Protein AF-A0A367LUR7-F1 (afdb_monomer_lite)

Secondary structure (DSSP, 8-state):
---GGG-S---------SSHHIIIIIGGGS----PPPPP--HHHHHHHHHHGGG--B-B--SSS---B--SEEEETTTTEEEE-

Organism: Pseudomonas aeruginosa (NCBI:txid287)

Foldseek 3Di:
DQDPVNDPDDDDDDDDDDPCCCVVPPVVVPDPDDDDPPDPCVVVVVVVVVCVVVWDEFDDDDDDDDTDDTQWYADPVVRDIGGD

Sequence (84 aa):
ACSLDDKFQRELNFAVVDEVDSILIDEARTPLIISGQAEDSSELYIKINKLIPRLKRQVEEVEGKPTEEGHYSIDEKTRQVELN

Radius of gyration: 24.68 Å; chains: 1; bounding box: 41×26×69 Å

pLDDT: mean 78.82, std 10.64, range [46.91, 92.94]

Structure (mmCIF, N/CA/C/O backbone):
data_AF-A0A367LUR7-F1
#
_entry.id   AF-A0A367LUR7-F1
#
loop_
_atom_site.group_PDB
_atom_site.id
_atom_site.type_symbol
_atom_site.label_atom_id
_atom_site.label_alt_id
_atom_site.label_comp_id
_atom_site.label_asym_id
_atom_site.label_entity_id
_atom_site.label_seq_id
_atom_site.pdbx_PDB_ins_code
_atom_site.Cartn_x
_atom_site.Cartn_y
_atom_site.Cartn_z
_atom_site.occupancy
_atom_site.B_iso_or_equiv
_atom_site.auth_seq_id
_atom_site.auth_comp_id
_atom_site.auth_asym_id
_atom_site.auth_atom_id
_atom_site.pdbx_PDB_model_num
ATOM 1 N N . ALA A 1 1 ? -7.699 -16.816 -15.035 1.00 46.91 1 ALA A N 1
ATOM 2 C CA . ALA A 1 1 ? -6.235 -16.802 -15.229 1.00 46.91 1 ALA A CA 1
ATOM 3 C C . ALA A 1 1 ? -5.962 -16.314 -16.645 1.00 46.91 1 ALA A C 1
ATOM 5 O O . ALA A 1 1 ? -6.622 -16.801 -17.551 1.00 46.91 1 ALA A O 1
ATOM 6 N N . CYS A 1 2 ? -5.093 -15.316 -16.811 1.00 51.84 2 CYS A N 1
ATOM 7 C CA . CYS A 1 2 ? -4.788 -14.687 -18.102 1.00 51.84 2 CYS A CA 1
ATOM 8 C C . CYS A 1 2 ? -3.939 -15.649 -18.953 1.00 51.84 2 CYS A C 1
ATOM 10 O O . CYS A 1 2 ? -2.927 -16.147 -18.450 1.00 51.84 2 CYS A O 1
ATOM 12 N N . SER A 1 3 ? -4.365 -15.969 -20.178 1.00 75.56 3 SER A N 1
ATOM 13 C CA . SER A 1 3 ? -3.623 -16.874 -21.065 1.00 75.56 3 SER A CA 1
ATOM 14 C C . SER A 1 3 ? -2.380 -16.174 -21.636 1.00 75.56 3 SER A C 1
ATOM 16 O O . SER A 1 3 ? -2.235 -14.957 -21.521 1.00 75.56 3 SER A O 1
ATOM 18 N N . LEU A 1 4 ? -1.431 -16.921 -22.213 1.00 70.31 4 LEU A N 1
ATOM 19 C CA . LEU A 1 4 ? -0.247 -16.305 -22.835 1.00 70.31 4 LEU A CA 1
ATOM 20 C C . LEU A 1 4 ? -0.615 -15.439 -24.047 1.00 70.31 4 LEU A C 1
ATOM 22 O O . LEU A 1 4 ? 0.080 -14.461 -24.310 1.00 70.31 4 LEU A O 1
ATOM 26 N N . ASP A 1 5 ? -1.723 -15.759 -24.717 1.00 77.12 5 ASP A N 1
ATOM 27 C CA . ASP A 1 5 ? -2.239 -15.020 -25.871 1.00 77.12 5 ASP A CA 1
ATOM 28 C C . ASP A 1 5 ? -2.857 -13.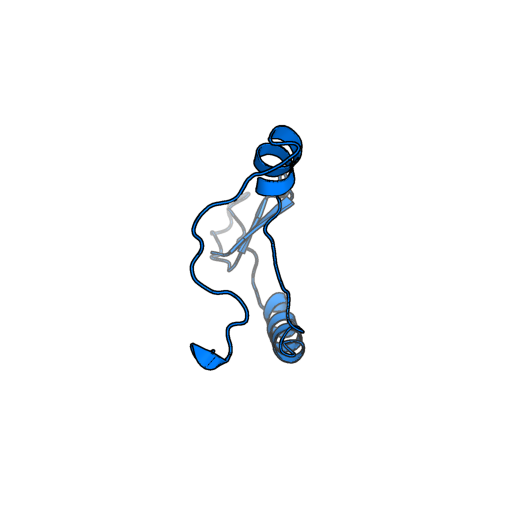665 -25.482 1.00 77.12 5 ASP A C 1
ATOM 30 O O . ASP A 1 5 ? -2.924 -12.754 -26.304 1.00 77.12 5 ASP A O 1
ATOM 34 N N . ASP A 1 6 ? -3.237 -13.494 -24.211 1.00 80.56 6 ASP A N 1
ATOM 35 C CA . ASP A 1 6 ? -3.804 -12.248 -23.676 1.00 80.56 6 ASP A CA 1
ATOM 36 C C . ASP A 1 6 ? -2.721 -11.240 -23.229 1.00 80.56 6 ASP A C 1
ATOM 38 O O . ASP A 1 6 ? -3.028 -10.133 -22.774 1.00 80.56 6 ASP A O 1
ATOM 42 N N . LYS A 1 7 ? -1.433 -11.607 -23.313 1.00 80.94 7 LYS A N 1
ATOM 43 C CA . LYS A 1 7 ? -0.316 -10.741 -22.910 1.00 80.94 7 LYS A CA 1
ATOM 44 C C . LYS A 1 7 ? 0.151 -9.870 -24.074 1.00 80.94 7 LYS A C 1
ATOM 46 O O . LYS A 1 7 ? 0.636 -10.361 -25.087 1.00 80.94 7 LYS A O 1
ATOM 51 N N . PHE A 1 8 ? 0.118 -8.554 -23.878 1.00 81.75 8 PHE A N 1
ATOM 52 C CA . PHE A 1 8 ? 0.657 -7.594 -24.851 1.00 81.75 8 PHE A CA 1
ATOM 53 C C . PHE A 1 8 ? 2.191 -7.542 -24.875 1.00 81.75 8 PHE A C 1
ATOM 55 O O . PHE A 1 8 ? 2.789 -7.192 -25.892 1.00 81.75 8 PHE A O 1
ATOM 62 N N . GLN A 1 9 ? 2.841 -7.875 -23.760 1.00 82.94 9 GLN A N 1
ATOM 63 C CA . GLN A 1 9 ? 4.291 -7.798 -23.620 1.00 82.94 9 GLN A CA 1
ATOM 64 C C . GLN A 1 9 ? 4.949 -9.163 -23.868 1.00 82.94 9 GLN A C 1
ATOM 66 O O . GLN A 1 9 ? 4.484 -10.186 -23.367 1.00 82.94 9 GLN A O 1
ATOM 71 N N . ARG A 1 10 ? 6.052 -9.161 -24.629 1.00 85.88 10 ARG A N 1
ATOM 72 C CA . ARG A 1 10 ? 6.936 -10.323 -24.837 1.00 85.88 10 ARG A CA 1
ATOM 73 C C . ARG A 1 10 ? 7.991 -10.413 -23.722 1.00 85.88 10 ARG A C 1
ATOM 75 O O . ARG A 1 10 ? 7.929 -9.677 -22.743 1.00 85.88 10 ARG A O 1
ATOM 82 N N . GLU A 1 11 ? 8.964 -11.307 -23.871 1.00 87.19 11 GLU A N 1
ATOM 83 C CA . GLU A 1 11 ? 10.090 -11.443 -22.940 1.00 87.19 11 GLU A CA 1
ATOM 84 C C . GLU A 1 11 ? 10.886 -10.132 -22.771 1.00 87.19 11 GLU A C 1
ATOM 86 O O . GLU A 1 11 ? 11.097 -9.377 -23.727 1.00 87.19 11 GLU A O 1
ATOM 91 N N . LEU A 1 12 ? 11.313 -9.860 -21.535 1.00 89.62 12 LEU A N 1
ATOM 92 C CA . LEU A 1 12 ? 12.079 -8.673 -21.157 1.00 89.62 12 LEU A CA 1
ATOM 93 C C . LEU A 1 12 ? 13.572 -8.918 -21.417 1.00 89.62 12 LEU A C 1
ATOM 95 O O . LEU A 1 12 ? 14.207 -9.656 -20.674 1.00 89.62 12 LEU A O 1
ATOM 99 N N . ASN A 1 13 ? 14.129 -8.300 -22.463 1.00 91.94 13 ASN A N 1
ATOM 100 C CA . ASN A 1 13 ? 15.507 -8.569 -22.905 1.00 91.94 13 ASN A CA 1
ATOM 101 C C . ASN A 1 13 ? 16.539 -7.573 -22.351 1.00 91.94 13 ASN A C 1
ATOM 103 O O . ASN A 1 13 ? 17.557 -7.966 -21.792 1.00 91.94 13 ASN A O 1
ATOM 107 N N . PHE A 1 14 ? 16.302 -6.275 -22.536 1.00 92.94 14 PHE A N 1
ATOM 108 C CA . PHE A 1 14 ? 17.184 -5.202 -22.081 1.00 92.94 14 PHE A CA 1
ATOM 109 C C . PHE A 1 14 ? 16.396 -3.891 -22.039 1.00 92.94 14 PHE A C 1
ATOM 111 O O . PHE A 1 14 ? 15.532 -3.670 -22.890 1.00 92.94 14 PHE A O 1
ATOM 118 N N . ALA A 1 15 ? 16.694 -3.029 -21.068 1.00 90.19 15 ALA A N 1
ATOM 119 C CA . ALA A 1 15 ? 16.095 -1.707 -20.939 1.00 90.19 15 ALA A CA 1
A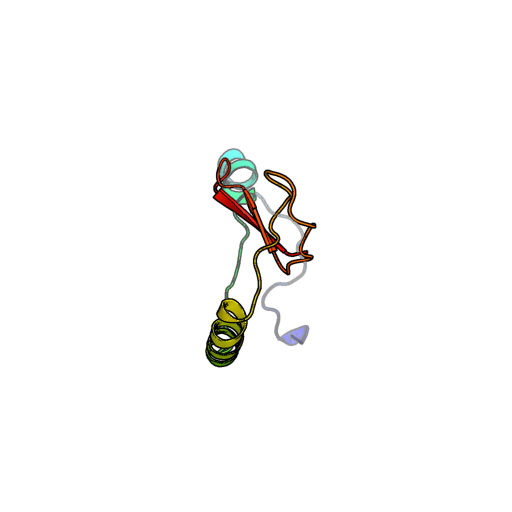TOM 120 C C . ALA A 1 15 ? 17.180 -0.683 -20.598 1.00 90.19 15 ALA A C 1
ATOM 122 O O . ALA A 1 15 ? 18.048 -0.945 -19.767 1.00 90.19 15 ALA A O 1
ATOM 123 N N . VAL A 1 16 ? 17.115 0.481 -21.241 1.00 91.75 16 VAL A N 1
ATOM 124 C CA . VAL A 1 16 ? 17.900 1.657 -20.862 1.00 91.75 16 VAL A CA 1
ATOM 125 C C . VAL A 1 16 ? 16.964 2.575 -20.101 1.00 91.75 16 VAL A C 1
ATOM 127 O O . VAL A 1 16 ? 15.890 2.905 -20.602 1.00 91.75 16 VAL A O 1
ATOM 130 N N . VAL A 1 17 ? 17.362 2.942 -18.891 1.00 87.62 17 VAL A N 1
ATOM 131 C CA . VAL A 1 17 ? 16.598 3.830 -18.019 1.00 87.62 17 VAL A CA 1
ATOM 132 C C . VAL A 1 17 ? 17.289 5.182 -18.035 1.00 87.62 17 VAL A C 1
ATOM 134 O O . VAL A 1 17 ? 18.480 5.262 -17.731 1.00 87.62 17 VAL A O 1
ATOM 137 N N . ASP A 1 18 ? 16.552 6.210 -18.438 1.00 91.88 18 ASP A N 1
ATOM 138 C CA . ASP A 1 18 ? 16.982 7.598 -18.286 1.00 91.88 18 ASP A CA 1
ATOM 139 C C . ASP A 1 18 ? 16.603 8.094 -16.883 1.00 91.88 18 ASP A C 1
ATOM 141 O O . ASP A 1 18 ? 15.643 7.584 -16.307 1.00 91.88 18 ASP A O 1
ATOM 145 N N . GLU A 1 19 ? 17.372 9.035 -16.332 1.00 88.69 19 GLU A N 1
ATOM 146 C CA . GLU A 1 19 ? 17.194 9.547 -14.958 1.00 88.69 19 GLU A CA 1
ATOM 147 C C . GLU A 1 19 ? 17.143 8.425 -13.891 1.00 88.69 19 GLU A C 1
ATOM 149 O O . GLU A 1 19 ? 16.151 8.171 -13.212 1.00 88.69 19 GLU A O 1
ATOM 154 N N . VAL A 1 20 ? 18.251 7.689 -13.764 1.00 86.88 20 VAL A N 1
ATOM 155 C CA . VAL A 1 20 ? 18.347 6.469 -12.937 1.00 86.88 20 VAL A CA 1
ATOM 156 C C . VAL A 1 20 ? 18.031 6.707 -11.456 1.00 86.88 20 VAL A C 1
ATOM 158 O O . VAL A 1 20 ? 17.517 5.810 -10.785 1.00 86.88 20 VAL A O 1
ATOM 161 N N . ASP A 1 21 ? 18.361 7.884 -10.934 1.00 87.50 21 ASP A N 1
ATOM 162 C CA . ASP A 1 21 ? 18.134 8.253 -9.542 1.00 87.50 21 ASP A CA 1
ATOM 163 C C . ASP A 1 21 ? 16.645 8.432 -9.234 1.00 87.50 21 ASP A C 1
ATOM 165 O O . ASP A 1 21 ? 16.161 7.825 -8.280 1.00 87.50 21 ASP A O 1
ATOM 169 N N . SER A 1 22 ? 15.891 9.151 -10.065 1.00 87.94 22 SER A N 1
ATOM 170 C CA . SER A 1 22 ? 14.449 9.336 -9.851 1.00 87.94 22 SER A CA 1
ATOM 171 C C . SER A 1 22 ? 13.675 8.014 -9.966 1.00 87.94 22 SER A C 1
ATOM 173 O O . SER A 1 22 ? 12.851 7.696 -9.105 1.00 87.94 22 SER A O 1
ATOM 175 N N . ILE A 1 23 ? 13.998 7.174 -10.957 1.00 84.56 23 ILE A N 1
ATOM 176 C CA . ILE A 1 23 ? 13.279 5.913 -11.198 1.00 84.56 23 ILE A CA 1
ATOM 177 C C . ILE A 1 23 ? 13.645 4.820 -10.179 1.00 84.56 23 ILE A C 1
ATOM 179 O O . ILE A 1 23 ? 12.761 4.177 -9.607 1.00 84.56 23 ILE A O 1
ATOM 183 N N . LEU A 1 24 ? 14.937 4.570 -9.927 1.00 84.38 24 LEU A N 1
ATOM 184 C CA . LEU A 1 24 ? 15.360 3.446 -9.075 1.00 84.38 24 LEU A CA 1
ATOM 185 C C . LEU A 1 24 ? 15.3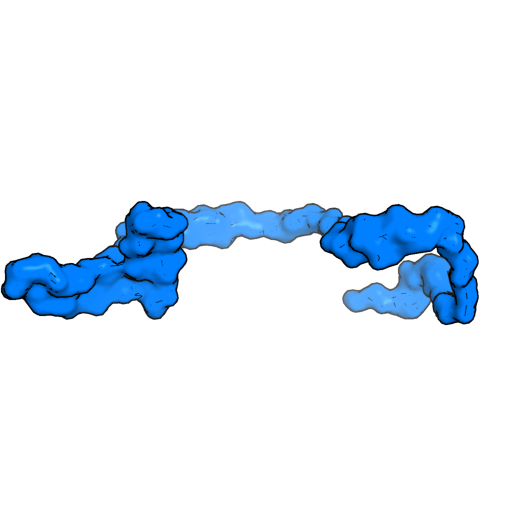91 3.771 -7.578 1.00 84.38 24 LEU A C 1
ATOM 187 O O . LEU A 1 24 ? 15.460 2.839 -6.772 1.00 84.38 24 LEU A O 1
ATOM 191 N N . ILE A 1 25 ? 15.355 5.048 -7.187 1.00 83.94 25 ILE A N 1
ATOM 192 C CA . ILE A 1 25 ? 15.367 5.446 -5.772 1.00 83.94 25 ILE A CA 1
ATOM 193 C C . ILE A 1 25 ? 13.978 5.880 -5.325 1.00 83.94 25 ILE A C 1
ATOM 195 O O . ILE A 1 25 ? 13.468 5.337 -4.338 1.00 83.94 25 ILE A O 1
ATOM 199 N N . ASP A 1 26 ? 13.385 6.843 -6.029 1.00 80.19 26 ASP A N 1
ATOM 200 C CA . ASP A 1 26 ? 12.159 7.492 -5.575 1.00 80.19 26 ASP A CA 1
ATOM 201 C C . ASP A 1 26 ? 10.929 6.703 -6.028 1.00 80.19 26 ASP A C 1
ATOM 203 O O . ASP A 1 26 ? 10.127 6.263 -5.197 1.00 80.19 26 ASP A O 1
ATOM 207 N N . GLU A 1 27 ? 10.809 6.433 -7.328 1.00 85.75 27 GLU A N 1
ATOM 208 C CA . GLU A 1 27 ? 9.648 5.724 -7.873 1.00 85.75 27 GLU A CA 1
ATOM 209 C C . GLU A 1 27 ? 9.638 4.235 -7.513 1.00 85.75 27 GLU A C 1
ATOM 211 O O . GLU A 1 27 ? 8.570 3.675 -7.277 1.00 85.75 27 GLU A O 1
ATOM 216 N N . ALA A 1 28 ? 10.804 3.606 -7.333 1.00 80.88 28 ALA A N 1
ATOM 217 C CA . ALA A 1 28 ? 10.905 2.214 -6.884 1.00 80.88 28 ALA A CA 1
ATOM 218 C C . ALA A 1 28 ? 10.262 1.951 -5.507 1.00 80.88 28 ALA A C 1
ATOM 220 O O . ALA A 1 28 ? 9.932 0.807 -5.184 1.00 80.88 28 ALA A O 1
ATOM 221 N N . ARG A 1 29 ? 10.070 2.991 -4.681 1.00 84.44 29 ARG A N 1
ATOM 222 C CA . ARG A 1 29 ? 9.372 2.883 -3.387 1.00 84.44 29 ARG A CA 1
ATOM 223 C C . ARG A 1 29 ? 7.853 2.935 -3.521 1.00 84.44 29 ARG A C 1
ATOM 225 O O . ARG A 1 29 ? 7.155 2.586 -2.569 1.00 84.44 29 ARG A O 1
ATOM 232 N N . THR A 1 30 ? 7.346 3.357 -4.676 1.00 81.06 30 THR A N 1
ATOM 233 C CA . THR A 1 30 ? 5.918 3.420 -4.974 1.00 81.06 30 THR A CA 1
ATOM 234 C C . THR A 1 30 ? 5.546 2.212 -5.833 1.00 81.06 30 THR A C 1
ATOM 236 O O . THR A 1 30 ? 5.959 2.128 -6.987 1.00 81.06 30 THR A O 1
ATOM 239 N N . PRO A 1 31 ? 4.782 1.239 -5.311 1.00 80.88 31 PRO A N 1
ATOM 240 C CA . PRO A 1 31 ? 4.437 0.062 -6.095 1.00 80.88 31 PRO A CA 1
ATOM 241 C C . PRO A 1 31 ? 3.544 0.450 -7.282 1.00 80.88 31 PRO A C 1
ATOM 243 O O . PRO A 1 31 ? 2.555 1.168 -7.121 1.00 80.88 31 PRO A O 1
ATOM 246 N N . LEU A 1 32 ? 3.852 -0.076 -8.470 1.00 79.06 32 LEU A N 1
ATOM 247 C CA . LEU A 1 32 ? 2.976 0.042 -9.635 1.00 79.06 32 LEU A CA 1
ATOM 248 C C . LEU A 1 32 ? 1.763 -0.877 -9.441 1.00 79.06 32 LEU A C 1
ATOM 250 O O . LEU A 1 32 ? 1.846 -2.089 -9.646 1.00 79.06 32 LEU A O 1
ATOM 254 N N . ILE A 1 33 ? 0.635 -0.306 -9.023 1.00 78.69 33 ILE A N 1
ATOM 255 C CA . ILE A 1 33 ? -0.605 -1.044 -8.765 1.00 78.69 33 ILE A CA 1
ATOM 256 C C . ILE A 1 33 ? -1.634 -0.681 -9.836 1.00 78.69 33 ILE A C 1
ATOM 258 O O . ILE A 1 33 ? -2.014 0.478 -9.975 1.00 78.69 33 ILE A O 1
ATOM 262 N N . ILE A 1 34 ? -2.139 -1.689 -10.549 1.00 72.31 34 ILE A N 1
ATOM 263 C CA . ILE A 1 34 ? -3.375 -1.568 -11.330 1.00 72.31 34 ILE A CA 1
ATOM 264 C C . ILE A 1 34 ? -4.502 -2.060 -10.425 1.00 72.31 34 ILE A C 1
ATOM 266 O O . ILE A 1 34 ? -4.732 -3.264 -10.304 1.00 72.31 34 ILE A O 1
ATOM 270 N N . SER A 1 35 ? -5.166 -1.139 -9.730 1.00 71.38 35 SER A N 1
ATOM 271 C CA . SER A 1 35 ? -6.336 -1.480 -8.927 1.00 71.38 35 SER A CA 1
ATOM 272 C C . SER A 1 35 ? -7.540 -1.684 -9.847 1.00 71.38 35 SER A C 1
ATOM 274 O O . SER A 1 35 ? -7.950 -0.795 -10.590 1.00 71.38 35 SER A O 1
ATOM 276 N N . GLY A 1 36 ? -8.111 -2.886 -9.808 1.00 71.44 36 GLY A N 1
ATOM 277 C CA . GLY A 1 36 ? -9.463 -3.114 -10.309 1.00 71.44 36 GLY A CA 1
ATOM 278 C C . GLY A 1 36 ? -10.490 -2.462 -9.383 1.00 71.44 36 GLY A C 1
ATOM 279 O O . GLY A 1 36 ? -10.164 -2.069 -8.259 1.00 71.44 36 GLY A O 1
ATOM 280 N N . GLN A 1 37 ? -11.742 -2.366 -9.836 1.00 71.50 37 GLN A N 1
ATOM 281 C CA . GLN A 1 37 ? -12.837 -2.037 -8.922 1.00 71.50 37 GLN A CA 1
ATOM 282 C C . GLN A 1 37 ? -12.813 -3.037 -7.763 1.00 71.50 37 GLN A C 1
ATOM 284 O O . GLN A 1 37 ? -12.670 -4.240 -7.989 1.00 71.50 37 GLN A O 1
ATOM 289 N N . ALA A 1 38 ? -12.901 -2.535 -6.532 1.00 65.88 38 ALA A N 1
ATOM 290 C CA . ALA A 1 38 ? -13.043 -3.402 -5.377 1.00 65.88 38 ALA A CA 1
ATOM 291 C C . ALA A 1 38 ? -14.321 -4.223 -5.576 1.00 65.88 38 ALA A C 1
ATOM 293 O O . ALA A 1 38 ? -15.384 -3.644 -5.789 1.00 65.88 38 ALA A O 1
ATOM 294 N N . GLU A 1 39 ? -14.217 -5.553 -5.543 1.00 65.69 39 GLU A N 1
ATOM 295 C CA . GLU A 1 39 ? -15.405 -6.401 -5.472 1.00 65.69 39 GLU A CA 1
ATOM 296 C C . GLU A 1 39 ? -16.247 -5.921 -4.278 1.00 65.69 39 GLU A C 1
ATOM 298 O O . GLU A 1 39 ? -15.709 -5.726 -3.181 1.00 65.69 39 GLU A O 1
ATOM 303 N N . ASP A 1 40 ? -17.533 -5.648 -4.528 1.00 62.47 40 ASP A N 1
ATOM 304 C CA . ASP A 1 40 ? -18.489 -5.036 -3.598 1.00 62.47 40 ASP A CA 1
ATOM 305 C C . ASP A 1 40 ? -18.501 -5.764 -2.245 1.00 62.47 40 ASP A C 1
ATOM 307 O O . ASP A 1 40 ? -19.241 -6.714 -1.993 1.00 62.47 40 ASP A O 1
ATOM 31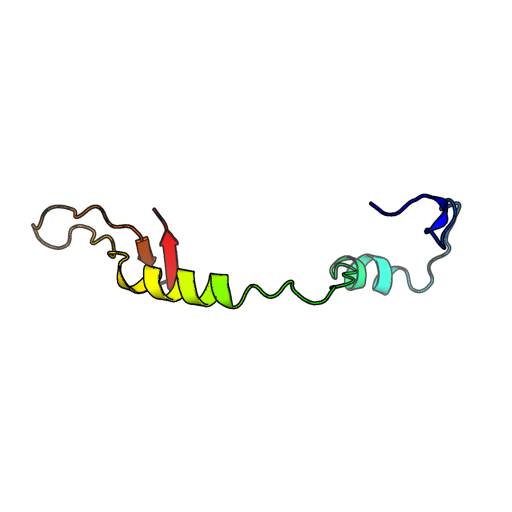1 N N . SER A 1 41 ? -17.665 -5.292 -1.327 1.00 64.75 41 SER A N 1
ATOM 312 C CA . SER A 1 41 ? -17.517 -5.827 0.027 1.00 64.75 41 SER A CA 1
ATOM 313 C C . SER A 1 41 ? -18.349 -5.038 1.036 1.00 64.75 41 SER A C 1
ATOM 315 O O . SER A 1 41 ? -18.240 -5.258 2.242 1.00 64.75 41 SER A O 1
ATOM 317 N N . SER A 1 42 ? -19.234 -4.148 0.572 1.00 76.50 42 SER A N 1
ATOM 318 C CA . SER A 1 42 ? -20.124 -3.351 1.423 1.00 76.50 42 SER A CA 1
ATOM 319 C C . SER A 1 42 ? -20.936 -4.222 2.385 1.00 76.50 42 SER A C 1
ATOM 321 O O . SER A 1 42 ? -21.081 -3.874 3.556 1.00 76.50 42 SER A O 1
ATOM 323 N N . GLU A 1 43 ? -21.398 -5.398 1.948 1.00 81.81 43 GLU A N 1
ATOM 324 C CA . GLU A 1 43 ? -22.078 -6.348 2.836 1.00 81.81 43 GLU A CA 1
ATOM 325 C C . GLU A 1 43 ? -21.178 -6.868 3.963 1.00 81.81 43 GLU A C 1
ATOM 327 O O . GLU A 1 43 ? -21.640 -7.043 5.095 1.00 81.81 43 GLU A O 1
ATOM 332 N N . LEU A 1 44 ? -19.899 -7.120 3.671 1.00 82.94 44 LEU A N 1
ATOM 333 C CA . LEU A 1 44 ? -18.918 -7.568 4.655 1.00 82.94 44 LEU A CA 1
ATOM 334 C C . LEU A 1 44 ? -18.693 -6.475 5.705 1.00 82.94 44 LEU A C 1
ATOM 336 O O . LEU A 1 44 ? -18.765 -6.755 6.900 1.00 82.94 44 LEU A O 1
ATOM 340 N N . TYR A 1 45 ? -18.529 -5.222 5.271 1.00 84.00 45 TYR A N 1
ATOM 341 C CA . TYR A 1 45 ? -18.411 -4.073 6.173 1.00 84.00 45 TYR A CA 1
ATOM 342 C C . TYR A 1 45 ? -19.641 -3.921 7.074 1.00 84.00 45 TYR A C 1
ATOM 344 O O . TYR A 1 45 ? -19.503 -3.718 8.281 1.00 84.00 45 TYR A O 1
ATOM 352 N N . ILE A 1 46 ? -20.851 -4.098 6.531 1.00 88.31 46 ILE A N 1
ATOM 353 C CA . ILE A 1 46 ? -22.095 -4.048 7.315 1.00 88.31 46 ILE A CA 1
ATOM 354 C C . ILE A 1 46 ? -22.148 -5.184 8.348 1.00 88.31 46 ILE A C 1
ATOM 356 O O . ILE A 1 46 ? -22.580 -4.966 9.483 1.00 88.31 46 ILE A O 1
ATOM 360 N N . LYS A 1 47 ? -21.722 -6.399 7.982 1.00 87.00 47 LYS A N 1
ATOM 361 C CA . LYS A 1 47 ? -21.682 -7.552 8.898 1.00 87.00 47 LYS A CA 1
ATOM 362 C C . LYS A 1 47 ? -20.661 -7.343 10.017 1.00 87.00 47 LYS A C 1
ATOM 364 O O . LYS A 1 47 ? -21.000 -7.565 11.178 1.00 87.00 47 LYS A O 1
ATOM 369 N N . ILE A 1 48 ? -19.462 -6.860 9.691 1.00 86.44 48 ILE A N 1
ATOM 370 C CA . ILE A 1 48 ? -18.408 -6.573 10.674 1.00 86.44 48 ILE A CA 1
ATOM 371 C C . ILE A 1 48 ? -18.846 -5.453 11.623 1.00 86.44 48 ILE A C 1
ATOM 373 O O . ILE A 1 48 ? -18.711 -5.602 12.834 1.00 86.44 48 ILE A O 1
ATOM 377 N N . ASN A 1 49 ? -19.468 -4.381 11.125 1.00 88.06 49 ASN A N 1
ATOM 378 C CA . ASN A 1 49 ? -19.939 -3.281 11.974 1.00 88.06 49 ASN A CA 1
ATOM 379 C C . ASN A 1 49 ? -20.986 -3.728 13.016 1.00 88.06 49 ASN A C 1
ATOM 381 O O . ASN A 1 49 ? -21.070 -3.170 14.104 1.00 88.06 49 ASN A O 1
ATOM 385 N N . LYS A 1 50 ? -21.765 -4.780 12.727 1.00 89.75 50 LYS A N 1
ATOM 386 C CA . LYS A 1 50 ? -22.680 -5.392 13.708 1.00 89.75 50 LYS A CA 1
ATOM 387 C C . LYS A 1 50 ? -21.955 -6.217 14.778 1.00 89.75 50 LYS A C 1
ATOM 389 O O . LYS A 1 50 ? -22.525 -6.447 15.845 1.00 89.75 50 LYS A O 1
ATOM 394 N N . LEU A 1 51 ? -20.742 -6.690 14.492 1.00 86.94 51 LEU A N 1
ATOM 395 C CA . LEU A 1 51 ? -19.926 -7.485 15.408 1.00 86.94 51 LEU A CA 1
ATOM 396 C C . LEU A 1 51 ? -19.152 -6.605 16.397 1.00 86.94 51 LEU A C 1
ATOM 398 O O . LEU A 1 51 ? -19.109 -6.951 17.574 1.00 86.94 51 LEU A O 1
ATOM 402 N N . ILE A 1 52 ? -18.602 -5.467 15.954 1.00 86.50 52 ILE A N 1
ATOM 403 C CA . ILE A 1 52 ? -17.746 -4.592 16.781 1.00 86.50 52 ILE A CA 1
ATOM 404 C C . ILE A 1 52 ? -18.364 -4.239 18.152 1.00 86.50 52 ILE A C 1
ATOM 406 O O . ILE A 1 52 ? -17.676 -4.419 19.154 1.00 86.50 52 ILE A O 1
ATOM 410 N N . PRO A 1 53 ? -19.651 -3.844 18.274 1.00 87.12 53 PRO A N 1
ATOM 411 C CA . PRO A 1 53 ? -20.250 -3.505 19.571 1.00 87.12 53 PRO A CA 1
ATOM 412 C C . PRO A 1 53 ? -20.386 -4.685 20.542 1.00 87.12 53 PRO A C 1
ATOM 414 O O . PRO A 1 53 ? -20.692 -4.483 21.714 1.00 87.12 53 PRO A O 1
ATOM 417 N N . ARG A 1 54 ? -20.234 -5.924 20.057 1.00 86.94 54 ARG A N 1
ATOM 418 C CA . ARG A 1 54 ? -20.299 -7.141 20.879 1.00 86.94 54 ARG A CA 1
ATOM 419 C C . ARG A 1 54 ? -18.940 -7.522 21.465 1.00 86.94 54 ARG A C 1
ATOM 421 O O . ARG A 1 54 ? -18.898 -8.376 22.349 1.00 86.94 54 ARG A O 1
ATOM 428 N N . LEU A 1 55 ? -17.853 -6.923 20.977 1.00 85.25 55 LEU A N 1
ATOM 429 C CA . LEU A 1 55 ? -16.517 -7.143 21.513 1.00 85.25 55 LEU A CA 1
ATOM 430 C C . LEU A 1 55 ? -16.404 -6.485 22.890 1.00 85.25 55 LEU A C 1
ATOM 432 O O . LEU A 1 55 ? -16.920 -5.396 23.131 1.00 85.25 55 LEU A O 1
ATOM 436 N N . LYS A 1 56 ? -15.716 -7.167 23.801 1.00 83.56 56 LYS A N 1
ATOM 437 C CA . LYS A 1 56 ? -15.495 -6.708 25.177 1.00 83.56 56 LYS A CA 1
ATOM 438 C C . LYS A 1 56 ? -14.044 -6.281 25.329 1.00 83.56 56 LYS A C 1
ATOM 440 O O . LYS A 1 56 ? -13.166 -7.062 24.971 1.00 83.56 56 LYS A O 1
ATOM 445 N N . ARG A 1 57 ? -13.815 -5.077 25.856 1.00 83.00 57 ARG A N 1
ATOM 446 C CA . ARG A 1 57 ? -12.474 -4.586 26.195 1.00 83.00 57 ARG A CA 1
ATOM 447 C C . ARG A 1 57 ? -11.912 -5.433 27.335 1.00 83.00 57 ARG A C 1
ATOM 449 O O . ARG A 1 57 ? -12.605 -5.640 28.328 1.00 83.00 57 ARG A O 1
ATOM 456 N N . GLN A 1 58 ? -10.676 -5.891 27.194 1.00 79.62 58 GLN A N 1
ATOM 457 C CA . GLN A 1 58 ? -9.920 -6.483 28.288 1.00 79.62 58 GLN A CA 1
ATOM 458 C C . GLN A 1 58 ? -9.599 -5.386 29.306 1.00 79.62 58 GLN A C 1
ATOM 460 O O . GLN A 1 58 ? -9.065 -4.332 28.948 1.00 79.62 58 GLN A O 1
ATOM 465 N N . VAL A 1 59 ? -9.962 -5.618 30.565 1.00 73.00 59 VAL A N 1
ATOM 466 C CA . VAL A 1 59 ? -9.640 -4.719 31.674 1.00 73.00 59 VAL A CA 1
ATOM 467 C C . VAL A 1 59 ? -8.541 -5.385 32.486 1.00 73.00 59 VAL A C 1
ATOM 469 O O . VAL A 1 59 ? -8.768 -6.413 33.123 1.00 73.00 59 VAL A O 1
ATOM 472 N N . GLU A 1 60 ? -7.339 -4.818 32.418 1.00 64.44 60 GLU A N 1
ATOM 473 C CA . GLU A 1 60 ? -6.236 -5.210 33.292 1.00 64.44 60 GLU A CA 1
ATOM 474 C C . GLU A 1 60 ? -6.496 -4.712 34.720 1.00 64.44 60 GLU A C 1
ATOM 476 O O . GLU A 1 60 ? -7.131 -3.674 34.929 1.00 64.44 60 GLU A O 1
ATOM 481 N N . GLU A 1 61 ? -6.032 -5.479 35.705 1.00 60.75 61 GLU A N 1
ATOM 482 C CA . GLU A 1 61 ? -6.259 -5.227 37.127 1.00 60.75 61 GLU A CA 1
ATOM 483 C C . GLU A 1 61 ? -5.777 -3.828 37.544 1.00 60.75 61 GLU A C 1
ATOM 485 O O . GLU A 1 61 ? -4.581 -3.551 37.620 1.00 60.75 61 GLU A O 1
ATOM 490 N N . VAL A 1 62 ? -6.719 -2.953 37.896 1.00 58.25 62 VAL A N 1
ATOM 491 C CA . VAL A 1 62 ? -6.449 -1.759 38.700 1.00 58.25 62 VAL A CA 1
ATOM 492 C C . VAL A 1 62 ? -7.332 -1.867 39.943 1.00 58.25 62 VAL A C 1
ATOM 494 O O . VAL A 1 62 ? -8.556 -1.835 39.844 1.00 58.25 62 VAL A O 1
ATOM 497 N N . GLU A 1 63 ? -6.696 -2.048 41.105 1.00 52.91 63 GLU A N 1
ATOM 498 C CA . GLU A 1 63 ? -7.317 -2.072 42.443 1.00 52.91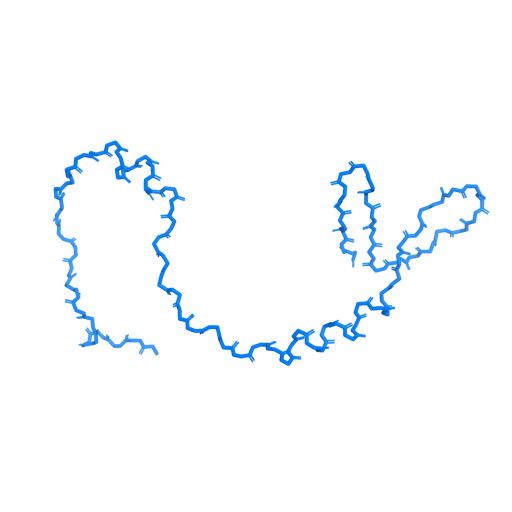 63 GLU A CA 1
ATOM 499 C C . GLU A 1 63 ? -8.275 -3.252 42.754 1.00 52.91 63 GLU A C 1
ATOM 501 O O . GLU A 1 63 ? -9.438 -3.062 43.109 1.00 52.91 63 GLU A O 1
ATOM 506 N N . GLY A 1 64 ? -7.766 -4.493 42.717 1.00 56.34 64 GLY A N 1
ATOM 507 C CA . GLY A 1 64 ? -8.359 -5.629 43.450 1.00 56.34 64 GLY A CA 1
ATOM 508 C C . GLY A 1 64 ? -9.640 -6.242 42.866 1.00 56.34 64 GLY A C 1
ATOM 509 O O . GLY A 1 64 ? -10.441 -6.807 43.616 1.00 56.34 64 GLY A O 1
ATOM 510 N N . LYS A 1 65 ? -9.853 -6.141 41.549 1.00 55.50 65 LYS A N 1
ATOM 511 C CA . LYS A 1 65 ? -10.933 -6.829 40.818 1.00 55.50 65 LYS A CA 1
ATOM 512 C C . LYS A 1 65 ? -10.326 -7.839 39.840 1.00 55.50 65 LYS A C 1
ATOM 514 O O . LYS A 1 65 ? -9.418 -7.446 39.130 1.00 55.50 65 LYS A O 1
ATOM 519 N N . PRO A 1 66 ? -10.837 -9.079 39.746 1.00 58.66 66 PRO A N 1
ATOM 520 C CA . PRO A 1 66 ? -10.226 -10.131 38.932 1.00 58.66 66 PRO A CA 1
ATOM 521 C C . PRO A 1 66 ? -10.124 -9.739 37.450 1.00 58.66 66 PRO A C 1
ATOM 523 O O . PRO A 1 66 ? -11.028 -9.100 36.915 1.00 58.66 66 PRO A O 1
ATOM 526 N N . THR A 1 67 ? -9.041 -10.165 36.794 1.00 60.12 67 THR A N 1
ATOM 527 C CA . THR A 1 67 ? -8.797 -9.983 35.355 1.00 60.12 67 THR A CA 1
ATOM 528 C C . THR A 1 67 ? -9.950 -10.556 34.530 1.00 60.12 67 THR A C 1
ATOM 530 O O . THR A 1 67 ? -10.210 -11.759 34.572 1.00 60.12 67 THR A O 1
ATOM 533 N N . GLU A 1 68 ? -10.633 -9.708 33.760 1.00 65.12 68 GLU A N 1
ATOM 534 C CA . GLU A 1 68 ? -11.623 -10.157 32.780 1.00 65.12 68 GLU A CA 1
ATOM 535 C C . GLU A 1 68 ? -10.929 -10.384 31.431 1.00 65.12 68 GLU A C 1
ATOM 537 O O . GLU A 1 68 ? -10.422 -9.441 30.819 1.00 65.12 68 GLU A O 1
ATOM 542 N N . GLU A 1 69 ? -10.909 -11.634 30.956 1.00 69.75 69 GLU A N 1
ATOM 543 C CA . GLU A 1 69 ? -10.477 -11.949 29.592 1.00 69.75 69 GLU A CA 1
ATOM 544 C C . GLU A 1 69 ? -11.409 -11.244 28.592 1.00 69.75 69 GLU A C 1
ATOM 546 O O . GLU A 1 69 ? -12.619 -11.488 28.540 1.00 69.75 69 GLU A O 1
ATOM 551 N N . GLY A 1 70 ? -10.841 -10.317 27.823 1.00 79.31 70 GLY A N 1
ATOM 552 C CA . GLY A 1 70 ? -11.538 -9.542 26.803 1.00 79.31 70 GLY A CA 1
ATOM 553 C C . GLY A 1 70 ? -11.015 -9.843 25.403 1.00 79.31 70 GLY A C 1
ATOM 554 O O . GLY A 1 70 ? -9.956 -10.436 25.225 1.00 79.31 70 GLY A O 1
ATOM 555 N N . HIS A 1 71 ? -11.762 -9.390 24.401 1.00 82.50 71 HIS A N 1
ATOM 556 C CA . HIS A 1 71 ? -11.467 -9.609 22.984 1.00 82.50 71 HIS A CA 1
ATOM 557 C C . HIS A 1 71 ? -10.439 -8.616 22.414 1.00 82.50 71 HIS A C 1
ATOM 559 O O . HIS A 1 71 ? -9.907 -8.845 21.332 1.00 82.50 71 HIS A O 1
ATOM 565 N N . TYR A 1 72 ? -10.217 -7.477 23.077 1.00 85.00 72 TYR A N 1
ATOM 566 C CA . TYR A 1 72 ? -9.267 -6.462 22.619 1.00 85.00 72 TYR A CA 1
ATOM 567 C C . TYR A 1 72 ? -8.744 -5.602 23.772 1.00 85.00 72 TYR A C 1
ATOM 569 O O . TYR A 1 72 ? -9.480 -5.337 24.728 1.00 85.00 72 TYR A O 1
ATOM 577 N N . SER A 1 73 ? -7.511 -5.115 23.661 1.00 83.25 73 SER A N 1
ATOM 578 C CA . SER A 1 73 ? -6.892 -4.156 24.581 1.00 83.25 73 SER A CA 1
ATOM 579 C C . SER A 1 73 ? -6.717 -2.791 23.893 1.00 83.25 73 SER A C 1
ATOM 581 O O . SER A 1 73 ? -6.703 -2.687 22.664 1.00 83.25 73 SER A O 1
ATOM 583 N N . ILE A 1 74 ? -6.668 -1.707 24.676 1.00 83.56 74 ILE A N 1
ATOM 584 C CA . ILE A 1 74 ? -6.448 -0.346 24.158 1.00 83.56 74 ILE A CA 1
ATOM 585 C C . ILE A 1 74 ? -5.260 0.257 24.895 1.00 83.56 74 ILE A C 1
ATOM 587 O O . ILE A 1 74 ? -5.334 0.447 26.112 1.00 83.56 74 ILE A O 1
ATOM 591 N N . ASP A 1 75 ? -4.226 0.635 24.148 1.00 84.19 75 ASP A N 1
ATOM 592 C CA . ASP A 1 75 ? -3.154 1.493 24.639 1.00 84.19 75 ASP A CA 1
ATOM 593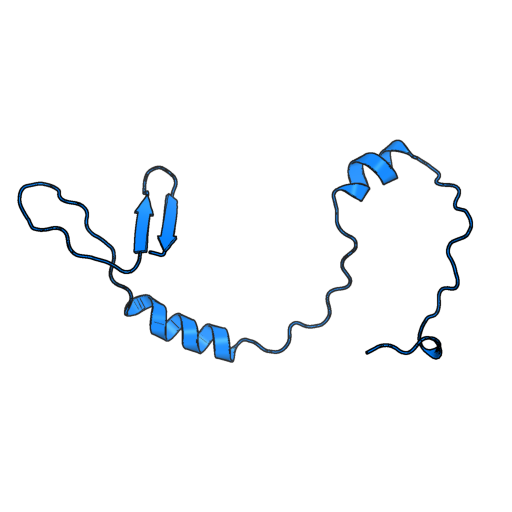 C C . ASP A 1 75 ? -3.474 2.954 24.299 1.00 84.19 75 ASP A C 1
ATOM 595 O O . ASP A 1 75 ? -3.296 3.433 23.177 1.00 84.19 75 ASP A O 1
ATOM 599 N N . GLU A 1 76 ? -3.958 3.693 25.296 1.00 82.75 76 GLU A N 1
ATOM 600 C CA . GLU A 1 76 ? -4.324 5.104 25.153 1.00 82.75 76 GLU A CA 1
ATOM 601 C C . GLU A 1 76 ? -3.104 6.026 24.984 1.00 82.75 76 GLU A C 1
ATOM 603 O O . GLU A 1 76 ? -3.252 7.143 24.479 1.00 82.75 76 GLU A O 1
ATOM 608 N N . LYS A 1 77 ? -1.891 5.572 25.342 1.00 83.44 77 LYS A N 1
ATOM 609 C CA . LYS A 1 77 ? -0.659 6.359 25.171 1.00 83.44 77 LYS A CA 1
ATOM 610 C C . LYS A 1 77 ? -0.229 6.400 23.710 1.00 83.44 77 LYS A C 1
ATOM 612 O O . LYS A 1 77 ? 0.185 7.451 23.227 1.00 83.44 77 LYS A O 1
ATOM 617 N N . THR A 1 78 ? -0.349 5.276 23.009 1.00 87.12 78 THR A N 1
ATOM 618 C CA . THR A 1 78 ? -0.008 5.155 21.582 1.00 87.12 78 THR A CA 1
ATOM 619 C C . THR A 1 78 ? -1.230 5.255 20.663 1.00 87.12 78 THR A C 1
ATOM 621 O O . THR A 1 78 ? -1.069 5.352 19.446 1.00 87.12 78 THR A O 1
ATOM 624 N N . ARG A 1 79 ? -2.447 5.300 21.232 1.00 84.12 79 ARG A N 1
ATOM 625 C CA . ARG A 1 79 ? -3.740 5.231 20.522 1.00 84.12 79 ARG A CA 1
ATOM 626 C C . ARG A 1 79 ? -3.850 3.988 19.635 1.00 84.12 79 ARG A C 1
ATOM 628 O O . ARG A 1 79 ? -4.403 4.053 18.537 1.00 84.12 79 ARG A O 1
ATOM 635 N N . GLN A 1 80 ? -3.314 2.870 20.110 1.00 83.38 80 GLN A N 1
ATOM 636 C CA . GLN A 1 80 ? -3.359 1.582 19.425 1.00 83.38 80 GLN A CA 1
ATOM 637 C C . GLN A 1 80 ? -4.401 0.660 20.066 1.00 83.38 80 GLN A C 1
ATOM 639 O O . GLN A 1 80 ? -4.720 0.779 21.250 1.00 83.38 80 GLN A O 1
ATOM 644 N N . VAL A 1 81 ? -4.951 -0.244 19.256 1.00 85.56 81 VAL A N 1
ATOM 645 C CA . VAL A 1 81 ? -5.900 -1.280 19.676 1.00 85.56 81 VAL A CA 1
ATOM 646 C C . VAL A 1 81 ? -5.340 -2.622 19.231 1.00 85.56 81 VAL A C 1
ATOM 648 O O . VAL A 1 81 ? -5.050 -2.793 18.047 1.00 85.56 81 VAL A O 1
ATOM 651 N N . GLU A 1 82 ? -5.200 -3.557 20.162 1.00 84.31 82 GLU A N 1
ATOM 652 C CA . GLU A 1 82 ? -4.725 -4.915 19.898 1.00 84.31 82 GLU A CA 1
ATOM 653 C C . GLU A 1 82 ? -5.887 -5.899 20.069 1.00 84.31 82 GLU A C 1
ATOM 655 O O . GLU A 1 82 ? -6.706 -5.754 20.977 1.00 84.31 82 GLU A O 1
ATOM 660 N N . LEU A 1 83 ? -6.003 -6.858 19.150 1.00 84.06 83 LEU A N 1
ATOM 661 C CA . LEU A 1 83 ? -7.001 -7.928 19.197 1.00 84.06 83 LEU A CA 1
ATOM 662 C C . LEU A 1 83 ? -6.335 -9.167 19.799 1.00 84.06 83 LEU A C 1
ATOM 664 O O . LEU A 1 83 ? -5.263 -9.549 19.329 1.00 84.06 83 LEU A O 1
ATOM 668 N N . ASN A 1 84 ? -6.978 -9.775 20.794 1.00 72.38 84 ASN A N 1
ATOM 669 C CA . ASN A 1 84 ? -6.455 -10.936 21.523 1.00 72.38 84 ASN A CA 1
ATOM 670 C C . ASN A 1 84 ? -6.957 -12.267 20.958 1.00 72.38 84 ASN A C 1
ATOM 672 O O . ASN A 1 84 ? -8.110 -12.303 20.461 1.00 72.38 84 ASN A O 1
#

InterPro domains:
  IPR000185 Protein translocase subunit SecA [PTHR30612] (10-84)
  IPR011115 SecA DEAD-like, N-terminal [PF07517] (3-74)
  IPR014018 SecA motor DEAD [PS51196] (1-84)
  IPR027417 P-loop containing nucleoside triphosphate hydrolase [G3DSA:3.40.50.300] (1-82)
  IPR027417 P-loop containing nucleoside triphosphate hydrolase [SSF52540] (4-37)